Protein AF-A0AAW0CME1-F1 (afdb_monomer_lite)

Organism: NCBI:txid2862362

Radius of gyration: 16.89 Å; chains: 1; bounding box: 43×39×34 Å

Structure (mmCIF, N/CA/C/O backbone):
data_AF-A0AAW0CME1-F1
#
_entry.id   AF-A0AAW0CME1-F1
#
loop_
_atom_site.group_PDB
_atom_site.id
_atom_site.type_symbol
_atom_site.label_atom_id
_atom_site.label_alt_id
_atom_site.label_comp_id
_atom_site.label_asym_id
_atom_site.label_entity_id
_atom_site.label_seq_id
_atom_site.pdbx_PDB_ins_code
_atom_site.Cartn_x
_atom_site.Cartn_y
_atom_site.Cartn_z
_atom_site.occupancy
_atom_site.B_iso_or_equiv
_atom_site.auth_seq_id
_atom_site.auth_comp_id
_atom_site.auth_asym_id
_atom_site.auth_atom_id
_atom_site.pdbx_PDB_model_num
ATOM 1 N N . ALA A 1 1 ? 32.403 25.366 -20.499 1.00 37.94 1 ALA A N 1
ATOM 2 C CA . ALA A 1 1 ? 31.398 24.611 -21.275 1.00 37.94 1 ALA A CA 1
ATOM 3 C C . ALA A 1 1 ? 30.530 23.851 -20.282 1.00 37.94 1 ALA A C 1
ATOM 5 O O . ALA A 1 1 ? 31.067 23.413 -19.273 1.00 37.94 1 ALA A O 1
ATOM 6 N N . GLY A 1 2 ? 29.214 23.852 -20.499 1.00 45.44 2 GLY A N 1
ATOM 7 C CA . GLY A 1 2 ? 28.191 23.569 -19.492 1.00 45.44 2 GLY A CA 1
ATOM 8 C C . GLY A 1 2 ? 28.286 22.186 -18.859 1.00 45.44 2 GLY A C 1
ATOM 9 O O . GLY A 1 2 ? 28.526 21.189 -19.532 1.00 45.44 2 GLY A O 1
ATOM 10 N N . VAL A 1 3 ? 28.076 22.157 -17.546 1.00 56.97 3 VAL A N 1
ATOM 11 C CA . VAL A 1 3 ? 27.652 20.951 -16.843 1.00 56.97 3 VAL A CA 1
ATOM 12 C C . VAL A 1 3 ? 26.225 20.657 -17.294 1.00 56.97 3 VAL A C 1
ATOM 14 O O . VAL A 1 3 ? 25.374 21.544 -17.279 1.00 56.97 3 VAL A O 1
ATOM 17 N N . HIS A 1 4 ? 25.972 19.447 -17.778 1.00 52.97 4 HIS A N 1
ATOM 18 C CA . HIS A 1 4 ? 24.609 18.958 -17.932 1.00 52.97 4 HIS A CA 1
ATOM 19 C C . HIS A 1 4 ? 24.467 17.880 -16.869 1.00 52.97 4 HIS A C 1
ATOM 21 O O . HIS A 1 4 ? 25.002 16.782 -17.024 1.00 52.97 4 HIS A O 1
ATOM 27 N N . ASP A 1 5 ? 23.834 18.233 -15.755 1.00 49.88 5 ASP A N 1
ATOM 28 C CA . ASP A 1 5 ? 23.463 17.314 -14.693 1.00 49.88 5 ASP A CA 1
ATOM 29 C C . ASP A 1 5 ? 22.669 16.158 -15.308 1.00 49.88 5 ASP A C 1
ATOM 31 O O . ASP A 1 5 ? 21.499 16.294 -15.670 1.00 49.88 5 ASP A O 1
ATOM 35 N N . GLY A 1 6 ? 23.339 15.019 -15.490 1.00 49.19 6 GLY A N 1
ATOM 36 C CA . GLY A 1 6 ? 22.703 13.775 -15.879 1.00 49.19 6 GLY A CA 1
ATOM 37 C C . GLY A 1 6 ? 21.723 13.416 -14.780 1.00 49.19 6 GLY A C 1
ATOM 38 O O . GLY A 1 6 ? 22.117 12.873 -13.748 1.00 49.19 6 GLY A O 1
ATOM 39 N N . VAL A 1 7 ? 20.456 13.784 -14.975 1.00 55.28 7 VAL A N 1
ATOM 40 C CA . VAL A 1 7 ? 19.375 13.409 -14.076 1.00 55.28 7 VAL A CA 1
ATOM 41 C C . VAL A 1 7 ? 19.463 11.896 -13.941 1.00 55.28 7 VAL A C 1
ATOM 43 O O . VAL A 1 7 ? 19.352 11.161 -14.923 1.00 55.28 7 VAL A O 1
ATOM 46 N N . ALA A 1 8 ? 19.773 11.419 -12.738 1.00 47.31 8 ALA A N 1
ATOM 47 C CA . ALA A 1 8 ? 19.724 10.002 -12.453 1.00 47.31 8 ALA A CA 1
ATOM 48 C C . ALA A 1 8 ? 18.254 9.604 -12.605 1.00 47.31 8 ALA A C 1
ATOM 50 O O . ALA A 1 8 ? 17.466 9.735 -11.664 1.00 47.31 8 ALA A O 1
ATOM 51 N N . VAL A 1 9 ? 17.860 9.188 -13.814 1.00 54.28 9 VAL A N 1
ATOM 52 C CA . VAL A 1 9 ? 16.608 8.481 -14.050 1.00 54.28 9 VAL A CA 1
ATOM 53 C C . VAL A 1 9 ? 16.781 7.189 -13.284 1.00 54.28 9 VAL A C 1
ATOM 55 O O . VAL A 1 9 ? 17.350 6.212 -13.764 1.00 54.28 9 VAL A O 1
ATOM 58 N N . ARG A 1 10 ? 16.400 7.241 -12.010 1.00 53.16 10 ARG A N 1
ATOM 59 C CA . ARG A 1 10 ? 16.369 6.083 -11.134 1.00 53.16 10 ARG A CA 1
ATOM 60 C C . ARG A 1 10 ? 15.528 5.081 -11.902 1.00 53.16 10 ARG A C 1
ATOM 62 O O . ARG A 1 1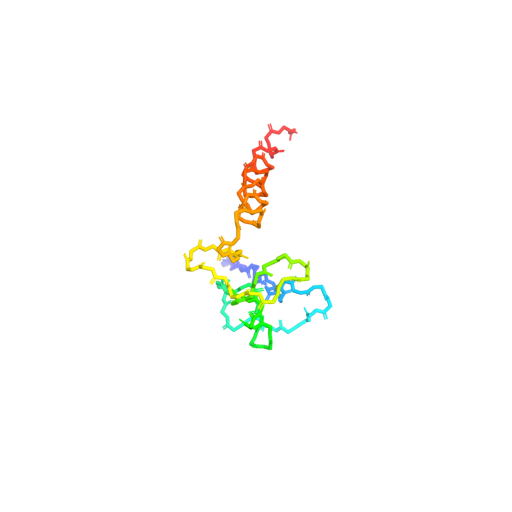0 ? 14.401 5.419 -12.250 1.00 53.16 10 ARG A O 1
ATOM 69 N N . ASN A 1 11 ? 16.100 3.934 -12.254 1.00 62.34 11 ASN A N 1
ATOM 70 C CA . ASN A 1 11 ? 15.368 2.874 -12.927 1.00 62.34 11 ASN A CA 1
ATOM 71 C C . ASN A 1 11 ? 14.274 2.432 -11.957 1.00 62.34 11 ASN A C 1
ATOM 73 O O . ASN A 1 11 ? 14.542 1.679 -11.023 1.00 62.34 11 ASN A O 1
ATOM 77 N N . ILE A 1 12 ? 13.088 3.029 -12.076 1.00 67.00 12 ILE A N 1
ATOM 78 C CA . ILE A 1 12 ? 11.981 2.718 -11.190 1.00 67.00 12 ILE A CA 1
ATOM 79 C C . ILE A 1 12 ? 11.392 1.435 -11.761 1.00 67.00 12 ILE A C 1
ATOM 81 O O . ILE A 1 12 ? 10.604 1.441 -12.706 1.00 67.00 12 ILE A O 1
ATOM 85 N N . SER A 1 13 ? 11.893 0.325 -11.245 1.00 77.75 13 SER A N 1
ATOM 86 C CA . SER A 1 13 ? 11.376 -1.007 -11.500 1.00 77.75 13 SER A CA 1
ATOM 87 C C . SER A 1 13 ? 10.169 -1.271 -10.604 1.00 77.75 13 SER A C 1
ATOM 89 O O . SER A 1 13 ? 9.950 -0.613 -9.580 1.00 77.75 13 SER A O 1
ATOM 91 N N . CYS A 1 14 ? 9.353 -2.234 -11.018 1.00 84.69 14 CYS A N 1
ATOM 92 C CA . CYS A 1 14 ? 8.221 -2.700 -10.237 1.00 84.69 14 CYS A CA 1
ATOM 93 C C . CYS A 1 14 ? 8.639 -3.109 -8.812 1.00 84.69 14 CYS A C 1
ATOM 95 O O . CYS A 1 14 ? 9.696 -3.693 -8.597 1.00 84.69 14 CYS A O 1
ATOM 97 N N . ARG A 1 15 ? 7.777 -2.833 -7.825 1.00 81.62 15 ARG A N 1
ATOM 98 C CA . ARG A 1 15 ? 8.013 -3.193 -6.418 1.00 81.62 15 ARG A CA 1
ATOM 99 C C . ARG A 1 15 ? 8.000 -4.704 -6.1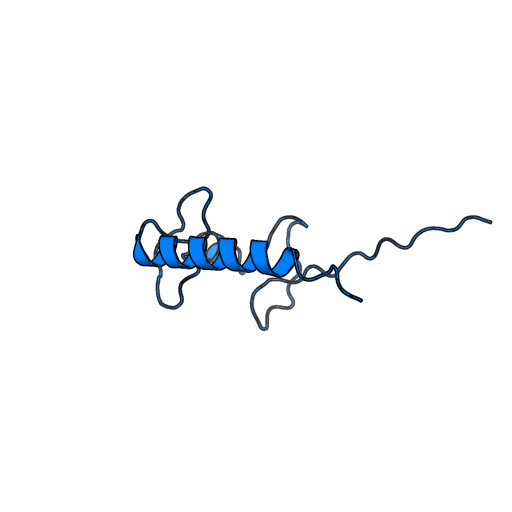41 1.00 81.62 15 ARG A C 1
ATOM 101 O O . ARG A 1 15 ? 8.431 -5.122 -5.069 1.00 81.62 15 ARG A O 1
ATOM 108 N N . VAL A 1 16 ? 7.467 -5.511 -7.056 1.00 83.62 16 VAL A N 1
ATOM 109 C CA . VAL A 1 16 ? 7.427 -6.971 -6.917 1.00 83.62 16 VAL A CA 1
ATOM 110 C C . VAL A 1 16 ? 8.847 -7.516 -6.973 1.00 83.6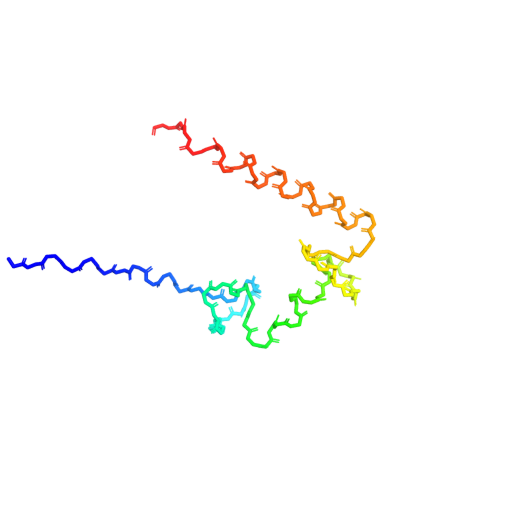2 16 VAL A C 1
ATOM 112 O O . VAL A 1 16 ? 9.579 -7.250 -7.926 1.00 83.62 16 VAL A O 1
ATOM 115 N N . HIS A 1 17 ? 9.229 -8.276 -5.946 1.00 72.31 17 HIS A N 1
ATOM 116 C CA . HIS A 1 17 ? 10.479 -9.026 -5.960 1.00 72.31 17 HIS A CA 1
ATOM 117 C C . HIS A 1 17 ? 10.449 -9.955 -7.180 1.00 72.31 17 HIS A C 1
ATOM 119 O O . HIS A 1 17 ? 9.474 -10.671 -7.351 1.00 72.31 17 HIS A O 1
ATOM 125 N N . GLU A 1 18 ? 11.478 -9.888 -8.031 1.00 78.19 18 GLU A N 1
ATOM 126 C CA . GLU A 1 18 ? 11.610 -10.620 -9.312 1.00 78.19 18 GLU A CA 1
ATOM 127 C C . GLU A 1 18 ? 10.958 -9.963 -10.541 1.00 78.19 18 GLU A C 1
ATOM 129 O O . GLU A 1 18 ? 11.160 -10.425 -11.664 1.00 78.19 18 GLU A O 1
ATOM 134 N N . CYS A 1 19 ? 10.268 -8.830 -10.390 1.00 84.88 19 CYS A N 1
ATOM 135 C CA . CYS A 1 19 ? 9.735 -8.103 -11.538 1.00 84.88 19 CYS A CA 1
ATOM 136 C C . CYS A 1 19 ? 10.725 -7.043 -12.043 1.00 84.88 19 CYS A C 1
ATOM 138 O O . CYS A 1 19 ? 11.012 -6.060 -11.359 1.00 84.88 19 CYS A O 1
ATOM 140 N N . SER A 1 20 ? 11.204 -7.218 -13.276 1.00 84.44 20 SER A N 1
ATOM 141 C CA . SER A 1 20 ? 12.085 -6.257 -13.963 1.00 84.44 20 SER A CA 1
ATOM 142 C C . SER A 1 20 ? 11.342 -5.365 -14.963 1.00 84.44 20 SER A C 1
ATOM 144 O O . SER A 1 20 ? 11.968 -4.591 -15.684 1.00 84.44 20 SER A O 1
ATOM 146 N N . GLU A 1 21 ? 10.010 -5.445 -14.991 1.00 87.06 21 GLU A N 1
ATOM 147 C CA . GLU A 1 21 ? 9.193 -4.668 -15.918 1.00 87.06 21 GLU A CA 1
ATOM 148 C C . GLU A 1 21 ? 9.209 -3.171 -15.581 1.00 87.06 21 GLU A C 1
ATOM 150 O O . GLU A 1 21 ? 9.150 -2.792 -14.397 1.00 87.06 21 GLU A O 1
ATOM 155 N N . PRO A 1 22 ? 9.222 -2.306 -16.611 1.00 84.19 22 PRO A N 1
ATOM 156 C CA . PRO A 1 22 ? 9.166 -0.871 -16.420 1.00 84.19 22 PRO A CA 1
ATOM 157 C C . PRO A 1 22 ? 7.805 -0.447 -15.862 1.00 84.19 22 PRO A C 1
ATOM 159 O O . PRO A 1 22 ? 6.747 -1.000 -16.182 1.00 84.19 22 PRO A O 1
ATOM 162 N N . LEU A 1 23 ? 7.827 0.579 -15.016 1.00 85.44 23 LEU A N 1
ATOM 163 C CA . LEU A 1 23 ? 6.607 1.201 -14.524 1.00 85.44 23 LEU A CA 1
ATOM 164 C C . LEU A 1 23 ? 5.953 2.044 -15.627 1.00 85.44 23 LEU A C 1
ATOM 166 O O . LEU A 1 23 ? 6.656 2.788 -16.309 1.00 85.44 23 LEU A O 1
ATOM 170 N N . PRO A 1 24 ? 4.613 2.005 -15.770 1.00 85.00 24 PRO A N 1
ATOM 171 C CA . PRO A 1 24 ? 3.916 2.837 -16.752 1.00 85.00 24 PRO A CA 1
ATOM 172 C C . PRO A 1 24 ? 4.078 4.330 -16.455 1.00 85.00 24 PRO A C 1
ATOM 174 O O . PRO A 1 24 ? 4.058 5.157 -17.362 1.00 85.00 24 PRO A O 1
ATOM 177 N N . THR A 1 25 ? 4.251 4.679 -15.177 1.00 83.56 25 THR A N 1
ATOM 178 C CA . THR A 1 25 ? 4.415 6.060 -14.728 1.00 83.56 25 THR A CA 1
ATOM 179 C C . THR A 1 25 ? 5.401 6.127 -13.573 1.00 83.56 25 THR A C 1
ATOM 181 O O . THR A 1 25 ? 5.433 5.238 -12.728 1.00 83.56 25 THR A O 1
ATOM 184 N N . GLN A 1 26 ? 6.118 7.245 -13.442 1.00 76.31 26 GLN A N 1
ATOM 185 C CA . GLN A 1 26 ? 7.047 7.489 -12.329 1.00 76.31 26 GLN A CA 1
ATOM 186 C C . GLN A 1 26 ? 6.374 7.450 -10.938 1.00 76.31 26 GLN A C 1
ATOM 188 O O . GLN A 1 26 ? 7.032 7.218 -9.927 1.00 76.31 26 GLN A O 1
ATOM 193 N N . LYS A 1 27 ? 5.059 7.706 -10.883 1.00 77.06 27 LYS A N 1
ATOM 194 C CA . LYS A 1 27 ? 4.247 7.659 -9.655 1.00 77.06 27 LYS A CA 1
ATOM 195 C C . LYS A 1 27 ? 3.718 6.259 -9.332 1.00 77.06 27 LYS A C 1
ATOM 197 O O . LYS A 1 27 ? 3.293 6.029 -8.202 1.00 77.06 27 LYS A O 1
ATOM 202 N N . SER A 1 28 ? 3.705 5.353 -10.308 1.00 82.00 28 SER A N 1
ATOM 203 C CA . SER A 1 28 ? 3.204 3.993 -10.124 1.00 82.00 28 SER A CA 1
ATOM 204 C C . SER A 1 28 ? 4.203 3.190 -9.296 1.00 82.00 28 SER A C 1
ATOM 206 O O . SER A 1 28 ? 5.407 3.352 -9.444 1.00 82.00 28 SER A O 1
ATOM 208 N N . ARG A 1 29 ? 3.718 2.316 -8.411 1.00 84.00 29 ARG A N 1
ATOM 209 C CA . ARG A 1 29 ? 4.574 1.370 -7.666 1.00 84.00 29 ARG A CA 1
ATOM 210 C C . ARG A 1 29 ? 4.699 0.017 -8.363 1.00 84.00 29 ARG A C 1
ATOM 212 O O . ARG A 1 29 ? 5.653 -0.721 -8.117 1.00 84.00 29 ARG A O 1
ATOM 219 N N . PHE A 1 30 ? 3.740 -0.295 -9.227 1.00 88.19 30 PHE A N 1
ATOM 220 C CA . PHE A 1 30 ? 3.632 -1.565 -9.928 1.00 88.19 30 PHE A CA 1
ATOM 221 C C . PHE A 1 30 ? 3.566 -1.359 -11.442 1.00 88.19 30 PHE A C 1
ATOM 223 O O . PHE A 1 30 ? 3.070 -0.331 -11.911 1.00 88.19 30 PHE A O 1
ATOM 230 N N . CYS A 1 31 ? 4.136 -2.303 -12.198 1.00 90.62 31 CYS A N 1
ATOM 231 C CA . CYS A 1 31 ? 4.087 -2.286 -13.660 1.00 90.62 31 CYS A CA 1
ATOM 232 C C . CYS A 1 31 ? 2.661 -2.590 -14.147 1.00 90.62 31 CYS A C 1
ATOM 234 O O . CYS A 1 31 ? 1.804 -2.964 -13.348 1.00 90.62 31 CYS A O 1
ATOM 236 N N . LEU A 1 32 ? 2.398 -2.471 -15.452 1.00 89.00 32 LEU A N 1
ATOM 237 C CA . LEU A 1 32 ? 1.069 -2.764 -16.015 1.00 89.00 32 LEU A CA 1
ATOM 238 C C . LEU A 1 32 ? 0.589 -4.181 -15.669 1.00 89.00 32 LEU A C 1
ATOM 240 O O . LEU A 1 32 ? -0.575 -4.362 -15.324 1.00 89.00 32 LEU A O 1
ATOM 244 N N . PHE A 1 33 ? 1.502 -5.157 -15.668 1.00 89.38 33 PHE A N 1
ATOM 245 C CA . PHE A 1 33 ? 1.205 -6.540 -15.294 1.00 89.38 33 PHE A CA 1
ATOM 246 C C . PHE A 1 33 ? 0.814 -6.694 -13.830 1.00 89.38 33 PHE A C 1
ATOM 248 O O . PHE A 1 33 ? -0.074 -7.474 -13.532 1.00 89.38 33 PHE A O 1
ATOM 255 N N . HIS A 1 34 ? 1.437 -5.932 -12.932 1.00 90.00 34 HIS A N 1
ATOM 256 C CA . HIS A 1 34 ? 1.196 -5.987 -11.491 1.00 90.00 34 HIS A CA 1
ATOM 257 C C . HIS A 1 34 ? 0.297 -4.853 -10.991 1.00 90.00 34 HIS A C 1
ATOM 259 O O . HIS A 1 34 ? 0.200 -4.621 -9.790 1.00 90.00 34 HIS A O 1
ATOM 265 N N . SER A 1 35 ? -0.385 -4.134 -11.885 1.00 88.19 35 SER A N 1
ATOM 266 C CA . SER A 1 35 ? -1.282 -3.041 -11.497 1.00 88.19 35 SER A CA 1
ATOM 267 C C . SER A 1 35 ? -2.471 -3.528 -10.664 1.00 88.19 35 SER A C 1
ATOM 269 O O . SER A 1 35 ? -3.100 -2.724 -9.978 1.00 88.19 35 SER A O 1
ATOM 271 N N . TYR A 1 36 ? -2.785 -4.823 -10.721 1.00 85.75 36 TYR A N 1
ATOM 272 C CA . TYR A 1 36 ? -3.793 -5.450 -9.872 1.00 85.75 36 TYR A CA 1
ATOM 273 C C . TYR A 1 36 ? -3.341 -5.519 -8.403 1.00 85.75 36 TYR A C 1
ATOM 275 O O . TYR A 1 36 ? -4.174 -5.336 -7.522 1.00 85.75 36 TYR A O 1
ATOM 283 N N . LEU A 1 37 ? -2.028 -5.629 -8.139 1.00 84.38 37 LEU A N 1
ATOM 284 C CA . LEU A 1 37 ? -1.471 -5.608 -6.781 1.00 84.38 37 LEU A CA 1
ATOM 285 C C . LEU A 1 37 ? -1.677 -4.258 -6.079 1.00 84.38 37 LEU A C 1
ATOM 287 O O . LEU A 1 37 ? -1.674 -4.176 -4.855 1.00 84.38 37 LEU A O 1
ATOM 291 N N . ASP A 1 38 ? -1.825 -3.179 -6.852 1.00 85.44 38 ASP A N 1
ATOM 292 C CA . ASP A 1 38 ? -2.164 -1.858 -6.313 1.00 85.44 38 ASP A CA 1
ATOM 293 C C . ASP A 1 38 ? -3.617 -1.806 -5.819 1.00 85.44 38 ASP A C 1
ATOM 295 O O . ASP A 1 38 ? -3.948 -1.032 -4.927 1.00 85.44 38 ASP A O 1
ATOM 299 N N . GLN A 1 39 ? -4.473 -2.654 -6.395 1.00 86.75 39 GLN A N 1
ATOM 300 C CA . GLN A 1 39 ? -5.899 -2.740 -6.098 1.00 86.75 39 GLN A CA 1
ATOM 301 C C . GLN A 1 39 ? -6.229 -3.845 -5.089 1.00 86.75 39 GLN A C 1
ATOM 303 O O . GLN A 1 39 ? -7.362 -3.905 -4.613 1.00 86.75 39 GLN A O 1
ATOM 308 N N . GLU A 1 40 ? -5.268 -4.695 -4.726 1.00 89.56 40 GLU A N 1
ATOM 309 C CA . GLU A 1 40 ? -5.438 -5.768 -3.749 1.00 89.56 40 GLU A CA 1
ATOM 310 C C . GLU A 1 40 ? -4.745 -5.462 -2.420 1.00 89.56 40 GLU A C 1
ATOM 312 O O . GLU A 1 40 ? -3.770 -4.714 -2.330 1.00 89.56 40 GLU A O 1
ATOM 317 N N . CYS A 1 41 ? -5.266 -6.046 -1.347 1.00 89.69 41 CYS A N 1
ATOM 318 C CA . CYS A 1 41 ? -4.710 -5.853 -0.024 1.00 89.69 41 CYS A CA 1
ATOM 319 C C . CYS A 1 41 ? -3.245 -6.303 0.035 1.00 89.69 41 CYS A C 1
ATOM 321 O O . CYS A 1 41 ? -2.941 -7.471 -0.163 1.00 89.69 41 CYS A O 1
ATOM 323 N N . TYR A 1 42 ? -2.354 -5.411 0.476 1.00 84.50 42 TYR A N 1
ATOM 324 C CA . TYR A 1 42 ? -0.922 -5.694 0.659 1.00 84.50 42 TYR A CA 1
ATOM 325 C C . TYR A 1 42 ? -0.603 -6.846 1.645 1.00 84.50 42 TYR A C 1
ATOM 327 O O . TYR A 1 42 ? 0.549 -7.242 1.814 1.00 84.50 42 TYR A O 1
ATOM 335 N N . ILE A 1 43 ? -1.602 -7.371 2.354 1.00 85.19 43 ILE A N 1
ATOM 336 C CA . ILE A 1 43 ? -1.414 -8.458 3.313 1.00 85.19 43 ILE A CA 1
ATOM 337 C C . ILE A 1 43 ? -1.389 -9.795 2.575 1.00 85.19 43 ILE A C 1
ATOM 339 O O . ILE A 1 43 ? -2.378 -10.189 1.962 1.00 85.19 43 ILE A O 1
ATOM 343 N N . ASN A 1 44 ? -0.270 -10.513 2.703 1.00 79.88 44 ASN A N 1
ATOM 344 C CA . ASN A 1 44 ? -0.101 -11.858 2.156 1.00 79.88 44 ASN A CA 1
ATOM 345 C C . ASN A 1 44 ? -1.240 -12.783 2.616 1.00 79.88 44 ASN A C 1
ATOM 347 O O . ASN A 1 44 ? -1.451 -12.962 3.815 1.00 79.88 44 ASN A O 1
ATOM 351 N N . GLY A 1 45 ? -1.963 -13.363 1.655 1.00 81.94 45 GLY A N 1
ATOM 352 C CA . GLY A 1 45 ? -3.122 -14.225 1.910 1.00 81.94 45 GLY A CA 1
ATOM 353 C C . GLY A 1 45 ? -4.474 -13.502 1.939 1.00 81.94 45 GLY A C 1
ATOM 354 O O . GLY A 1 45 ? -5.495 -14.144 2.173 1.00 81.94 45 GLY A O 1
ATOM 355 N N . CYS A 1 46 ? -4.519 -12.190 1.682 1.00 86.06 46 CYS A N 1
ATOM 356 C CA . CYS A 1 46 ? -5.764 -11.437 1.572 1.00 86.06 46 CYS A CA 1
ATOM 357 C C . CYS A 1 46 ? -6.044 -11.015 0.124 1.00 86.06 46 CYS A C 1
ATOM 359 O O . CYS A 1 46 ? -5.422 -10.093 -0.382 1.00 86.06 46 CYS A O 1
ATOM 361 N N . ALA A 1 47 ? -7.053 -11.619 -0.505 1.00 84.88 47 ALA A N 1
ATOM 362 C CA . ALA A 1 47 ? -7.497 -11.266 -1.861 1.00 84.88 47 ALA A CA 1
ATOM 363 C C . ALA A 1 47 ? -8.579 -10.163 -1.893 1.00 84.88 47 ALA A C 1
ATOM 365 O O . ALA A 1 47 ? -9.295 -10.013 -2.881 1.00 84.88 47 ALA A O 1
ATOM 366 N N . ASN A 1 48 ? -8.760 -9.419 -0.796 1.00 87.94 48 ASN A N 1
ATOM 367 C CA . ASN A 1 48 ? -9.759 -8.350 -0.741 1.00 87.94 48 ASN A CA 1
ATOM 368 C C . ASN A 1 48 ? -9.239 -7.079 -1.426 1.00 87.94 48 ASN A C 1
ATOM 370 O O . ASN A 1 48 ? -8.049 -6.775 -1.295 1.00 87.94 48 ASN A O 1
ATOM 374 N N . PRO A 1 49 ? -10.118 -6.288 -2.066 1.00 88.81 49 PRO A N 1
ATOM 375 C CA . PRO A 1 49 ? -9.719 -5.031 -2.680 1.00 88.81 49 PRO A CA 1
ATOM 376 C C . PRO A 1 49 ? -9.267 -4.008 -1.628 1.00 88.81 49 PRO A C 1
ATOM 378 O O . PRO A 1 49 ? -9.782 -3.981 -0.501 1.00 88.81 49 PRO A O 1
ATOM 381 N N . VAL A 1 50 ? -8.302 -3.161 -1.992 1.00 90.56 50 VAL A N 1
ATOM 382 C CA . VAL A 1 50 ? -7.881 -2.026 -1.157 1.00 90.56 50 VAL A CA 1
ATOM 383 C C . VAL A 1 50 ? -8.988 -0.988 -1.050 1.00 90.56 50 VAL A C 1
ATOM 385 O O . VAL A 1 50 ? -9.821 -0.828 -1.940 1.00 90.56 50 VAL A O 1
ATOM 388 N N . GLU A 1 51 ? -8.978 -0.246 0.052 1.00 88.56 51 GLU A N 1
ATOM 389 C CA . GLU A 1 51 ? -9.831 0.930 0.197 1.00 88.56 51 GLU A CA 1
ATOM 390 C C . GLU A 1 51 ? -9.114 2.177 -0.338 1.00 88.56 51 GLU A C 1
ATOM 392 O O . GLU A 1 51 ? -7.915 2.355 -0.118 1.00 88.56 51 GLU A O 1
ATOM 397 N N . SER A 1 52 ? -9.853 3.062 -1.011 1.00 80.81 52 SER A N 1
ATOM 398 C CA . SER A 1 52 ? -9.319 4.305 -1.577 1.00 80.81 52 SER A CA 1
ATOM 399 C C . SER A 1 52 ? -8.519 5.113 -0.549 1.00 80.81 52 SER A C 1
ATOM 401 O O . SER A 1 52 ? -9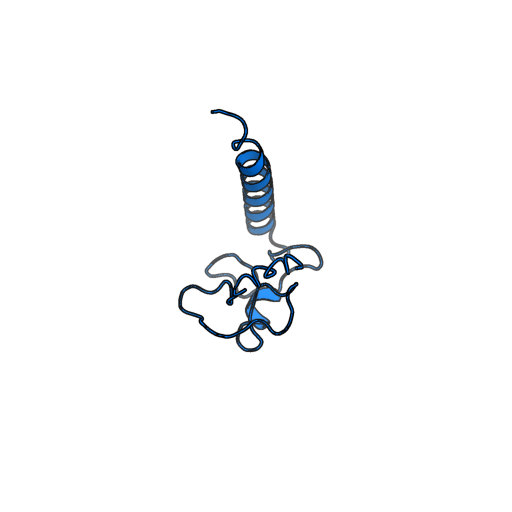.032 5.482 0.506 1.00 80.81 52 SER A O 1
ATOM 403 N N . GLY A 1 53 ? -7.260 5.418 -0.879 1.00 82.56 53 GLY A N 1
ATOM 404 C CA . GLY A 1 53 ? -6.339 6.161 -0.008 1.00 82.56 53 GLY A CA 1
ATOM 405 C C . GLY A 1 53 ? -5.463 5.288 0.896 1.00 82.56 53 GLY A C 1
ATOM 406 O O . GLY A 1 53 ? -4.590 5.820 1.581 1.00 82.56 53 GLY A O 1
ATOM 407 N N . PHE A 1 54 ? -5.646 3.969 0.866 1.00 84.75 54 PHE A N 1
ATOM 408 C CA . PHE A 1 54 ? -4.877 3.011 1.650 1.00 84.75 54 PHE A CA 1
ATOM 409 C C . PHE A 1 54 ? -4.334 1.875 0.773 1.00 84.75 54 PHE A C 1
ATOM 411 O O . PHE A 1 54 ? -4.804 1.645 -0.334 1.00 84.75 54 PHE A O 1
ATOM 418 N N . SER A 1 55 ? -3.332 1.150 1.273 1.00 84.00 55 SER A N 1
ATOM 419 C CA . SER A 1 55 ? -2.766 -0.041 0.612 1.00 84.00 55 SER A CA 1
ATOM 420 C C . SER A 1 55 ? -3.304 -1.348 1.210 1.00 84.00 55 SER A C 1
ATOM 422 O O . SER A 1 55 ? -2.784 -2.431 0.950 1.00 84.00 55 SER A O 1
ATOM 424 N N . THR A 1 56 ? -4.326 -1.254 2.059 1.00 90.31 56 THR A N 1
ATOM 425 C CA . THR A 1 56 ? -4.967 -2.379 2.743 1.00 90.31 56 THR A CA 1
ATOM 426 C C . THR A 1 56 ? -6.478 -2.326 2.580 1.00 90.31 56 THR A C 1
ATOM 428 O O . THR A 1 56 ? -7.068 -1.252 2.415 1.00 90.31 56 THR A O 1
ATOM 431 N N . CYS A 1 57 ? -7.112 -3.498 2.626 1.00 91.44 57 CYS A N 1
ATOM 432 C CA . CYS A 1 57 ? -8.565 -3.614 2.610 1.00 91.44 57 CYS A CA 1
ATOM 433 C C . CYS A 1 57 ? -9.196 -3.045 3.895 1.00 91.44 57 CYS A C 1
ATOM 435 O O . CYS A 1 57 ? -8.504 -2.670 4.842 1.00 91.44 57 CYS A O 1
ATOM 437 N N . ARG A 1 58 ? -10.532 -3.021 3.949 1.00 89.06 58 ARG A N 1
ATOM 438 C CA . ARG A 1 58 ? -11.317 -2.485 5.077 1.00 89.06 58 ARG A CA 1
ATOM 439 C C . ARG A 1 58 ? -11.158 -3.258 6.401 1.00 89.06 58 ARG A C 1
ATOM 441 O O . ARG A 1 58 ? -11.722 -2.859 7.414 1.00 89.06 58 ARG A O 1
ATOM 448 N N . GLN A 1 59 ? -10.409 -4.361 6.426 1.00 90.12 59 GLN A N 1
ATOM 449 C CA . GLN A 1 59 ? -10.179 -5.099 7.666 1.00 90.12 59 GLN A CA 1
ATOM 450 C C . GLN A 1 59 ? -9.298 -4.314 8.637 1.00 90.12 59 GLN A C 1
ATOM 452 O O . GLN A 1 59 ? -8.186 -3.901 8.303 1.00 90.12 59 GLN A O 1
ATOM 457 N N . GLU A 1 60 ? -9.773 -4.174 9.873 1.00 87.94 60 GLU A N 1
ATOM 458 C CA . GLU A 1 60 ? -9.096 -3.405 10.919 1.00 87.94 60 GLU A CA 1
ATOM 459 C C . GLU A 1 60 ? -7.701 -3.955 11.230 1.00 87.94 60 GLU A C 1
ATOM 461 O O . GLU A 1 60 ? -6.757 -3.181 11.369 1.00 87.94 60 GLU A O 1
ATOM 466 N N . SER A 1 61 ? -7.527 -5.282 11.246 1.00 88.44 61 SER A N 1
ATOM 467 C CA . SER A 1 61 ? -6.221 -5.923 11.452 1.00 88.44 61 SER A CA 1
ATOM 468 C C . SER A 1 61 ? -5.209 -5.542 10.366 1.00 88.44 61 SER A C 1
ATOM 470 O O . SER A 1 61 ? -4.044 -5.272 10.664 1.00 88.44 61 SER A O 1
ATOM 472 N N . HIS A 1 62 ? -5.650 -5.461 9.107 1.00 90.69 62 HIS A N 1
ATOM 473 C CA . HIS A 1 62 ? -4.796 -5.091 7.976 1.00 90.69 62 HIS A CA 1
ATOM 474 C C . HIS A 1 62 ? -4.492 -3.590 7.985 1.00 90.69 62 HIS A C 1
ATOM 476 O O . HIS A 1 62 ? -3.333 -3.191 7.855 1.00 90.69 62 HIS A O 1
ATOM 482 N N . ARG A 1 63 ? -5.504 -2.755 8.245 1.00 88.81 63 ARG A N 1
ATOM 483 C CA . ARG A 1 63 ? -5.350 -1.303 8.391 1.00 88.81 63 ARG A CA 1
ATOM 484 C C . ARG A 1 63 ? -4.403 -0.945 9.539 1.00 88.81 63 ARG A C 1
ATOM 486 O O . ARG A 1 63 ? -3.544 -0.079 9.377 1.00 88.81 63 ARG A O 1
ATOM 493 N N . ALA A 1 64 ? -4.517 -1.621 10.682 1.00 88.69 64 ALA A N 1
ATOM 494 C CA . ALA A 1 64 ? -3.627 -1.435 11.824 1.00 88.69 64 ALA A CA 1
ATOM 495 C C . ALA A 1 64 ? 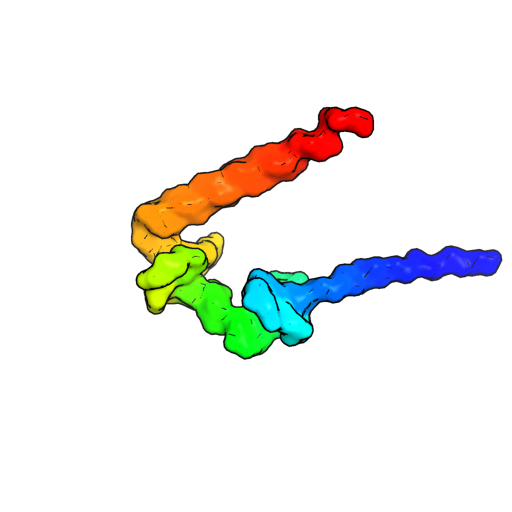-2.174 -1.785 11.473 1.00 88.69 64 ALA A C 1
ATOM 497 O O . ALA A 1 64 ? -1.259 -1.050 11.855 1.00 88.69 64 ALA A O 1
ATOM 498 N N . HIS A 1 65 ? -1.964 -2.857 10.701 1.00 86.19 65 HIS A N 1
ATOM 499 C CA . HIS A 1 65 ? -0.644 -3.233 10.203 1.00 86.19 65 HIS A CA 1
ATOM 500 C C . HIS A 1 65 ? -0.060 -2.145 9.291 1.00 86.19 65 HIS A C 1
ATOM 502 O O . HIS A 1 65 ? 1.062 -1.692 9.511 1.00 86.19 65 HIS A O 1
ATOM 508 N N . GLU A 1 66 ? -0.840 -1.646 8.330 1.00 87.88 66 GLU A N 1
ATOM 509 C CA . GLU A 1 66 ? -0.413 -0.562 7.441 1.00 87.88 66 GLU A CA 1
ATOM 510 C C . GLU A 1 66 ? -0.069 0.720 8.207 1.00 87.88 66 GLU A C 1
ATOM 512 O O . GLU A 1 66 ? 1.004 1.288 8.010 1.00 87.88 66 GLU A O 1
ATOM 517 N N . LEU A 1 67 ? -0.935 1.151 9.128 1.00 86.25 67 LEU A N 1
ATOM 518 C CA . LEU A 1 67 ? -0.705 2.313 9.988 1.00 86.25 67 LEU A CA 1
ATOM 519 C C . LEU A 1 67 ? 0.571 2.152 10.816 1.00 86.25 67 LEU A C 1
ATOM 521 O O . LEU A 1 67 ? 1.341 3.104 10.963 1.00 86.25 67 LEU A O 1
ATOM 525 N N . GLN A 1 68 ? 0.819 0.956 11.355 1.00 85.12 68 GLN A N 1
ATOM 526 C CA . GLN A 1 68 ? 2.033 0.674 12.110 1.00 85.12 68 GLN A CA 1
ATOM 527 C C . GLN A 1 68 ? 3.274 0.746 11.211 1.00 85.12 68 GLN A C 1
ATOM 529 O O . GLN A 1 68 ? 4.265 1.373 11.593 1.00 85.12 68 GLN A O 1
ATOM 534 N N . THR A 1 69 ? 3.223 0.168 10.009 1.00 80.50 69 THR A N 1
ATOM 535 C CA . THR A 1 69 ? 4.313 0.244 9.028 1.00 80.50 69 THR A CA 1
ATOM 536 C C . THR A 1 69 ? 4.554 1.678 8.567 1.00 80.50 69 THR A C 1
ATOM 538 O O . THR A 1 69 ? 5.704 2.104 8.526 1.00 80.50 69 THR A O 1
ATOM 541 N N . GLN A 1 70 ? 3.507 2.461 8.292 1.00 78.25 70 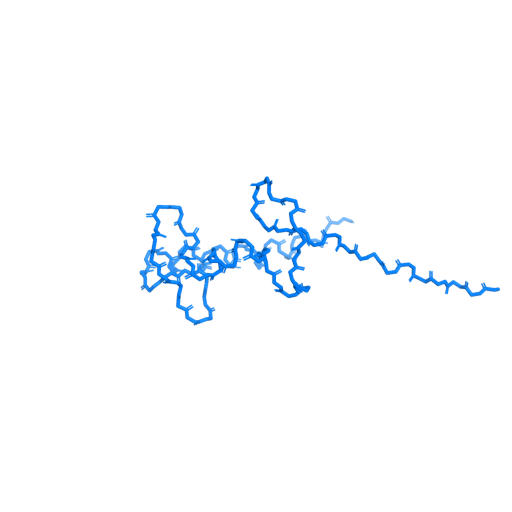GLN A N 1
ATOM 542 C CA . GLN A 1 70 ? 3.622 3.876 7.930 1.00 78.25 70 GLN A CA 1
ATOM 543 C C . GLN A 1 70 ? 4.277 4.695 9.050 1.00 78.25 70 GLN A C 1
ATOM 545 O O . GLN A 1 70 ? 5.182 5.487 8.785 1.00 78.25 70 GLN A O 1
ATOM 550 N N . LYS A 1 71 ? 3.873 4.479 10.311 1.00 75.88 71 LYS A N 1
ATOM 551 C CA . LYS A 1 71 ? 4.498 5.119 11.482 1.00 75.88 71 LYS A CA 1
ATOM 552 C C . LYS A 1 71 ? 5.975 4.738 11.608 1.00 75.88 71 LYS A C 1
ATOM 554 O O . LYS A 1 71 ? 6.811 5.620 11.786 1.00 75.88 71 LYS A O 1
ATOM 559 N N . LYS A 1 72 ? 6.309 3.451 11.452 1.00 68.81 72 LYS A N 1
ATOM 560 C CA . LYS A 1 72 ? 7.697 2.959 11.464 1.00 68.81 72 LYS A CA 1
ATOM 561 C C . LYS A 1 72 ? 8.528 3.552 10.327 1.00 68.81 72 LYS A C 1
ATOM 563 O O . LYS A 1 72 ? 9.655 3.962 10.561 1.00 68.81 72 LYS A O 1
ATOM 568 N N . ASN A 1 73 ? 7.983 3.646 9.115 1.00 61.69 73 ASN A N 1
ATOM 569 C CA . ASN A 1 73 ? 8.698 4.190 7.961 1.00 61.69 73 ASN A CA 1
ATOM 570 C C . ASN A 1 73 ? 8.958 5.703 8.118 1.00 61.69 73 ASN A C 1
ATOM 572 O O . ASN A 1 73 ? 10.063 6.167 7.854 1.00 61.69 73 ASN A O 1
ATOM 576 N N . LYS A 1 74 ? 7.992 6.456 8.671 1.00 59.88 74 LYS A N 1
ATOM 577 C CA . LYS A 1 74 ? 8.187 7.864 9.073 1.00 59.88 74 LYS A CA 1
ATOM 578 C C . LYS A 1 74 ? 9.222 8.033 10.193 1.00 59.88 74 LYS A C 1
ATOM 580 O O . LYS A 1 74 ? 9.932 9.034 10.218 1.00 59.88 74 LYS A O 1
ATOM 585 N N . ALA A 1 75 ? 9.317 7.078 11.117 1.00 56.47 75 ALA A N 1
ATOM 586 C CA . ALA A 1 75 ? 10.343 7.079 12.160 1.00 56.47 75 ALA A CA 1
ATOM 587 C C . ALA A 1 75 ? 11.736 6.724 11.603 1.00 56.47 75 ALA A C 1
ATOM 589 O O . ALA A 1 75 ? 12.716 7.364 11.964 1.00 56.47 75 ALA A O 1
ATOM 590 N N . MET A 1 76 ? 11.819 5.776 10.663 1.00 51.38 76 MET A N 1
ATOM 591 C CA . MET A 1 76 ? 13.062 5.413 9.968 1.00 51.38 76 MET A CA 1
ATOM 592 C C . MET A 1 76 ? 13.634 6.571 9.147 1.00 51.38 76 MET A C 1
ATOM 594 O O . MET A 1 76 ? 14.847 6.727 9.079 1.00 51.38 76 MET A O 1
ATOM 598 N N . PHE A 1 77 ? 12.782 7.437 8.590 1.00 51.59 77 PHE A N 1
ATOM 599 C CA . PHE A 1 77 ? 13.243 8.612 7.846 1.00 51.59 77 PHE A CA 1
ATOM 600 C C . PHE A 1 77 ? 13.892 9.703 8.725 1.00 51.59 77 PHE A C 1
ATOM 602 O O . PHE A 1 77 ? 14.530 10.611 8.197 1.00 51.59 77 PHE A O 1
ATOM 609 N N . GLN A 1 78 ? 13.755 9.625 10.056 1.00 53.72 78 GLN A N 1
ATOM 610 C CA . GLN A 1 78 ? 14.389 10.550 11.009 1.00 53.72 78 GLN A CA 1
ATOM 611 C C . GLN A 1 78 ? 15.788 10.090 11.460 1.00 53.72 78 GLN A C 1
ATOM 613 O O . GLN A 1 78 ? 16.471 10.824 12.169 1.00 53.72 78 GLN A O 1
ATOM 618 N N . LEU A 1 79 ? 16.250 8.908 11.036 1.00 53.72 79 LEU A N 1
ATOM 619 C CA . LEU A 1 79 ? 17.538 8.333 11.449 1.00 53.72 79 LEU A CA 1
ATOM 620 C C . LEU A 1 79 ? 18.699 8.625 10.482 1.00 53.72 79 LEU A C 1
ATOM 622 O O . LEU A 1 79 ? 19.732 7.968 10.554 1.00 53.72 79 LEU A O 1
ATOM 626 N N . HIS A 1 80 ? 18.582 9.636 9.616 1.00 48.25 80 HIS A N 1
ATOM 627 C CA . HIS A 1 80 ? 19.683 10.059 8.735 1.00 48.25 80 HIS A CA 1
ATOM 628 C C . HIS A 1 80 ? 20.510 11.232 9.285 1.00 48.25 80 HIS A C 1
ATOM 630 O O . HIS A 1 80 ? 21.265 11.838 8.535 1.00 48.25 80 HIS A O 1
ATOM 636 N N . ASN A 1 81 ? 20.366 11.589 10.566 1.00 49.72 81 ASN A N 1
ATOM 637 C CA . ASN A 1 81 ? 21.035 12.765 11.128 1.00 49.72 81 ASN A CA 1
ATOM 638 C C . ASN A 1 81 ? 21.985 12.423 12.276 1.00 49.72 81 ASN A C 1
ATOM 640 O O . ASN A 1 81 ? 21.909 13.017 13.352 1.00 49.72 81 ASN A O 1
ATOM 644 N N . ARG A 1 82 ? 22.883 11.459 12.052 1.00 47.25 82 ARG A N 1
ATOM 645 C CA . ARG A 1 82 ? 24.082 11.318 12.881 1.00 47.25 82 ARG A CA 1
ATOM 646 C C . ARG A 1 82 ? 25.173 10.529 12.159 1.00 47.25 82 ARG A C 1
ATOM 648 O O . ARG A 1 82 ? 25.205 9.307 12.267 1.00 47.25 82 ARG A O 1
ATOM 655 N N . LEU A 1 83 ? 26.035 11.250 11.445 1.00 40.28 83 LEU A N 1
ATOM 656 C CA . LEU A 1 83 ? 27.496 11.293 11.622 1.00 40.28 83 LEU A CA 1
ATOM 657 C C . LEU A 1 83 ? 28.107 12.227 10.574 1.00 40.28 83 LEU A C 1
ATOM 659 O O . LEU A 1 83 ? 27.778 12.059 9.381 1.00 40.28 83 LEU A O 1
#

InterPro domains:
  IPR040898 CxC6 like cysteine cluster associated with KDZ [PF18721] (3-66)

Secondary structure (DSSP, 8-state):
------------B-SSTT--PBPSSTT-SS-STTTTTTTB-SSTT--PBPPTTSSS-S-HHHHHHHHHHHHHHHHHTT-----

Foldseek 3Di:
DDDDPPPCPPQLFAPDDVGRDGDPDPPDNHRPVCVVQQQAAPDPPGRAGPDPPFNHHPDPVSVVVRVVVVVVVVVVVVPPPDD

Sequence (83 aa):
AGVHDGVAVRNISCRVHECSEPLPTQKSRFCLFHSYLDQECYINGCANPVESGFSTCRQESHRAHELQTQKKNKAMFQLHNRL

pLDDT: mean 75.9, std 15.47, range [37.94, 91.44]

=== Feature glossary ===
Key to the feature types in this record:

pLDDT. pLDDT is the predicted lDDT-Cα score: AlphaFold's confidence that the local environment of each residue (all inter-atomic distances within 15 Å) is correctly placed. It is a per-residue number between 0 and 100, with higher meaning more reliable.

Radius of gyration, Cα contacts, bounding box. The geometric summary reports three shape descriptors. Rg (radius of gyration) measures how spread out the Cα atoms are about their centre of mass; compact globular proteins have small Rg, elongated or unfolded ones large. Cα contacts (<8 Å, |i−j|>4) count long-range residue pairs in spatial proximity — high for tightly packed folds, near zero for rods or random coil. The bounding-box extents give the protein's footprint along x, y, z in Å.

Backbone torsions (φ/ψ). Backbone dihedral angles. Every residue except chain termini has a φ (preceding-C → N → Cα → C) and a ψ (N → Cα → C → next-N). They are reported in degrees following the IUPAC sign convention. Secondary structure is essentially a statement about which (φ, ψ) basin each residue occupies.

Contact-map, Ramachandran, and PAE plots. Plot images: a contact map (which residues are close in 3D, as an N×N binary image), a Ramachandran scatter (backbone torsion angles, revealing secondary-structure composition at a glance), and — for AlphaFold structures — a PAE heatmap (pairwise prediction confidence).

Predicted aligned error. Predicted Aligned Error (PAE) is an AlphaFold confidence matrix: entry (i, j) is the expected error in the position of residue j, in ångströms, when the prediction is superimposed on the true structure at residue i. Low PAE within a block of residues means that block is internally rigid and well-predicted; high PAE between two blocks means their relative placement is uncertain even if each block individually is confident.

Secondary structure (3-state, P-SEA). Three-state secondary structure (P-SEA) collapses the eight DSSP classes into helix (a), strand (b), and coil (c). P-SEA assigns these from Cα geometry alone — distances and angles — without requiring backbone oxygens, so it works on any Cα trace.

Solvent-accessible surface area. Solvent-accessible surface area (SASA) is the area in Å² traced out by the centre of a 1.4 Å probe sphere (a water molecule) rolled over the protein's van der Waals surface (Shrake–Rupley / Lee–Richards construction). Buried residues have near-zero SASA; fully exposed residues can exceed 200 Å². The total SASA scales roughly with the number of surface residues.

Foldseek 3Di. The Foldseek 3Di string encodes local tertiary geometry as a 20-letter alphabet — one character per residue — derived from the relative positions of nearby Cα atoms. Unlike the amino-acid sequence, 3Di is a direct function of the 3D structure, so two proteins with the same fold have similar 3Di strings even at low sequence identity.

B-factor. For experimental (PDB) structures, the B-factor (temperature factor) quantifies the positional spread of each atom in the crystal — a combination of thermal vibration and static disorder — in units of Å². High B-factors mark flexible loops or poorly resolved regions; low B-factors mark the rigid, well-ordered core.

mmCIF coordinates. The mmCIF block holds the 3D Cartesian coordinates of each backbone atom (N, Cα, C, O) in ångströms. mmCIF is the PDB's canonical archive format — a tagged-loop text representation of the atomic model.

InterPro / GO / CATH / organism. Functional annotations link the protein to curated databases. InterPro entries identify conserved domains and families by matching the sequence against member-database signatures (Pfam, PROSITE, CDD, …). Gene Ontology (GO) terms describe molecular function, biological process, and cellular component in a controlled vocabulary. CATH places the structure in a hierarchical fold classification (Class/Architecture/Topology/Homologous-superfamily). The organism is the source species.

Rendered structure images. Structure images are PyMOL renders from six orthogonal camera directions. Cartoon representation draws helices as coils and strands as arrows; sticks shows the backbone as bonds; surface shows the solvent-excluded envelope. Rainbow coloring maps sequence position to hue (blue→red, N→C); chain coloring assigns a distinct color per polypeptide.

Sequence. This is the polypeptide sequence — one letter per residue, N-terminus first. Length ranges from a few dozen residues for small domains to over a thousand for large multi-domain proteins.

Secondary structure (8-state, DSSP). The SS8 string is DSSP's per-residue secondary-structure call. α-helix (H) means an i→i+4 H-bond ladder; β-strand (E) means the residue participates in a β-sheet; 3₁₀ (G) and π (I) are tighter and wider helices; T/S are turns/bends; '-' is loop.

Nearest PDB structures. Structural nearest neighbors (via Foldseek easy-search vs the PDB). Reported per hit: target PDB id, E-value, and alignment TM-score. A TM-score above ~0.5 is the conventional threshold for 'same fold'.